Protein AF-A0A3D3E6F4-F1 (afdb_monomer)

Foldseek 3Di:
DVVCVVPVPDDPVPDDDDPPPDADDVHDVVVVVQVVPVVSVCVPCVVVVLVCLQPPDDLVRLCVQLVCLCVVPPVSSVVSSPDVSSVD

Mean predicted aligned error: 11.8 Å

Nearest PDB structures (foldseek):
  9dtg-assembly1_A  TM=4.702E-01  e=9.301E+00  Homo sapiens

Structure (mmCIF, N/CA/C/O backbone):
data_AF-A0A3D3E6F4-F1
#
_entry.id   AF-A0A3D3E6F4-F1
#
loop_
_atom_site.group_PDB
_atom_site.id
_atom_site.type_symbol
_atom_site.label_atom_id
_atom_site.label_alt_id
_atom_site.label_comp_id
_atom_site.label_asym_id
_atom_site.label_entity_id
_atom_site.label_seq_id
_atom_site.pdbx_PDB_ins_code
_atom_site.Cartn_x
_atom_site.Cartn_y
_atom_site.Cartn_z
_atom_site.occupancy
_atom_site.B_iso_or_equiv
_atom_site.auth_seq_id
_atom_site.auth_comp_id
_atom_site.auth_asym_id
_atom_site.auth_atom_id
_atom_site.pdbx_PDB_model_num
ATOM 1 N N . HIS A 1 1 ? 18.892 9.999 -1.743 1.00 51.38 1 HIS A N 1
ATOM 2 C CA . HIS A 1 1 ? 17.466 10.217 -2.074 1.00 51.38 1 HIS A CA 1
ATOM 3 C C . HIS A 1 1 ? 16.547 9.640 -0.998 1.00 51.38 1 HIS A C 1
ATOM 5 O O . HIS A 1 1 ? 15.776 10.395 -0.433 1.00 51.38 1 HIS A O 1
ATOM 11 N N . SER A 1 2 ? 16.684 8.365 -0.609 1.00 49.84 2 SER A N 1
ATOM 12 C CA . SER A 1 2 ? 15.861 7.747 0.452 1.00 49.84 2 SER A CA 1
ATOM 13 C C . SER A 1 2 ? 15.927 8.473 1.806 1.00 49.84 2 SER A C 1
ATOM 15 O O . SER A 1 2 ? 14.903 8.638 2.452 1.00 49.84 2 SER A O 1
ATOM 17 N N . HIS A 1 3 ? 17.10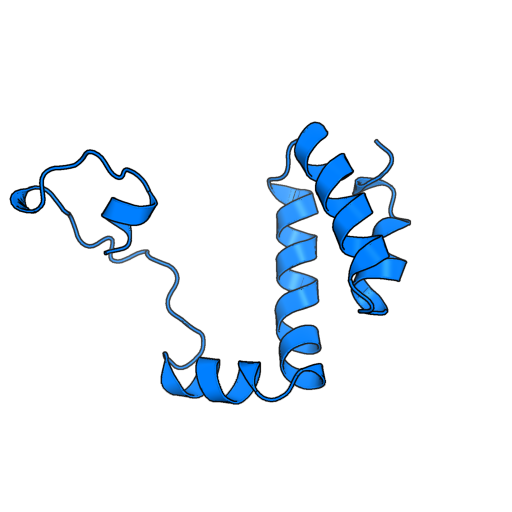2 8.986 2.194 1.00 50.59 3 HIS A N 1
ATOM 18 C CA . HIS A 1 3 ? 17.284 9.750 3.438 1.00 50.59 3 HIS A CA 1
ATOM 19 C C . HIS A 1 3 ? 16.464 11.056 3.470 1.00 50.59 3 HIS A C 1
ATOM 21 O O . HIS A 1 3 ? 15.934 11.406 4.511 1.00 50.59 3 HIS A O 1
ATOM 27 N N . HIS A 1 4 ? 16.268 11.720 2.323 1.00 54.38 4 HIS A N 1
ATOM 28 C CA . HIS A 1 4 ? 15.420 12.917 2.225 1.00 54.38 4 HIS A CA 1
ATOM 29 C C . HIS A 1 4 ? 13.923 12.620 2.340 1.00 54.38 4 HIS A C 1
ATOM 31 O O . HIS A 1 4 ? 13.163 13.476 2.773 1.00 54.38 4 HIS A O 1
ATOM 37 N N . HIS A 1 5 ? 13.487 11.427 1.931 1.00 60.84 5 HIS A N 1
ATOM 38 C CA . HIS A 1 5 ? 12.099 11.002 2.118 1.00 60.84 5 HIS A CA 1
ATOM 39 C C . HIS A 1 5 ? 11.834 10.489 3.541 1.00 60.84 5 HIS A C 1
ATOM 41 O O . HIS A 1 5 ? 10.677 10.411 3.938 1.00 60.84 5 HIS A O 1
ATOM 47 N N . ALA A 1 6 ? 12.889 10.151 4.293 1.00 60.28 6 ALA A N 1
ATOM 48 C CA . ALA A 1 6 ? 12.810 9.777 5.702 1.00 60.28 6 ALA A CA 1
ATOM 49 C C . ALA A 1 6 ? 12.898 11.001 6.638 1.00 60.28 6 ALA A C 1
ATOM 51 O O . ALA A 1 6 ? 12.146 11.067 7.605 1.00 60.28 6 ALA A O 1
ATOM 52 N N . ASP A 1 7 ? 13.760 11.980 6.334 1.00 54.53 7 ASP A N 1
ATOM 53 C CA . ASP A 1 7 ? 13.831 13.280 7.015 1.00 54.53 7 ASP A CA 1
ATOM 54 C C . ASP A 1 7 ? 14.222 14.392 6.022 1.00 54.53 7 ASP A C 1
ATOM 56 O O . ASP A 1 7 ? 15.343 14.461 5.507 1.00 54.53 7 ASP A O 1
ATOM 60 N N . GLY A 1 8 ? 13.261 15.271 5.729 1.00 56.72 8 GLY A N 1
ATOM 61 C CA . GLY A 1 8 ? 13.396 16.330 4.729 1.00 56.72 8 GLY A CA 1
ATOM 62 C C . GLY A 1 8 ? 14.252 17.523 5.163 1.00 56.72 8 GLY A C 1
ATOM 63 O O . GLY A 1 8 ? 14.560 18.364 4.322 1.00 56.72 8 GLY A O 1
ATOM 64 N N . ASN A 1 9 ? 14.647 17.612 6.437 1.00 61.31 9 ASN A N 1
ATOM 65 C CA . ASN A 1 9 ? 15.397 18.760 6.963 1.00 61.31 9 ASN A CA 1
ATOM 66 C C . ASN A 1 9 ? 16.921 18.565 6.945 1.00 61.31 9 ASN A C 1
ATOM 68 O O . ASN A 1 9 ? 17.660 19.463 7.350 1.00 61.31 9 ASN A O 1
ATOM 72 N N . VAL A 1 10 ? 17.407 17.410 6.483 1.00 63.22 10 VAL A N 1
ATOM 73 C CA . VAL A 1 10 ? 18.842 17.106 6.451 1.00 63.22 10 VAL A CA 1
ATOM 74 C C . VAL A 1 10 ? 19.530 17.884 5.315 1.00 63.22 10 VAL A C 1
ATOM 76 O O . VAL A 1 10 ? 19.116 17.758 4.155 1.00 63.22 10 VAL A O 1
ATOM 79 N N . PRO A 1 11 ? 20.590 18.671 5.604 1.00 61.84 11 PRO A N 1
ATOM 80 C CA . PRO A 1 11 ? 21.392 19.338 4.584 1.00 61.84 11 PRO A CA 1
ATOM 81 C C . PRO A 1 11 ? 21.935 18.342 3.55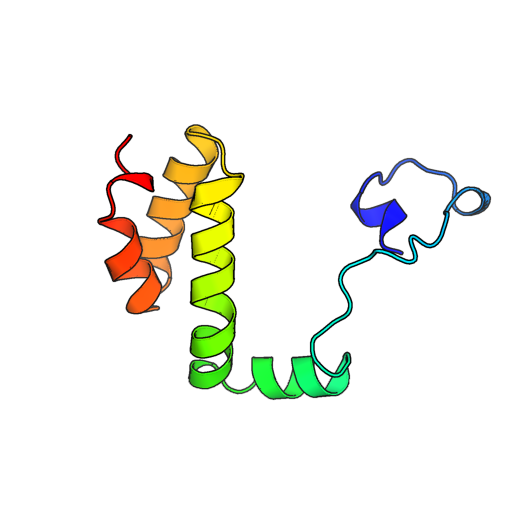4 1.00 61.84 11 PRO A C 1
ATOM 83 O O . PRO A 1 11 ? 22.375 17.250 3.901 1.00 61.84 11 PRO A O 1
ATOM 86 N N . TYR A 1 12 ? 21.946 18.733 2.276 1.00 56.12 12 TYR A N 1
ATOM 87 C CA . TYR A 1 12 ? 22.261 17.835 1.153 1.00 56.12 12 TYR A CA 1
ATOM 88 C C . TYR A 1 12 ? 23.601 17.084 1.297 1.00 56.12 12 TYR A C 1
ATOM 90 O O . TYR A 1 12 ? 23.748 15.952 0.846 1.00 56.12 12 TYR A O 1
ATOM 98 N N . GLN A 1 13 ? 24.575 17.707 1.957 1.00 62.53 13 GLN A N 1
ATOM 99 C CA . GLN A 1 13 ? 25.911 17.157 2.200 1.00 62.53 13 GLN A CA 1
ATOM 100 C C . GLN A 1 13 ? 25.963 16.030 3.246 1.00 62.53 13 GLN A C 1
ATOM 102 O O . GLN A 1 13 ? 26.916 15.258 3.246 1.00 62.53 13 GLN A O 1
ATOM 107 N N . ASP A 1 14 ? 24.939 15.902 4.094 1.00 61.84 14 ASP A N 1
ATOM 108 C CA . ASP A 1 14 ? 24.883 14.910 5.178 1.00 61.84 14 ASP A CA 1
ATOM 109 C C . ASP A 1 14 ? 24.047 13.671 4.809 1.00 61.84 14 ASP A C 1
ATOM 111 O O . ASP A 1 14 ? 23.864 12.753 5.615 1.00 61.84 14 ASP A O 1
ATOM 115 N N . LEU A 1 15 ? 23.554 13.607 3.568 1.00 57.84 15 LEU A N 1
ATOM 116 C CA . LEU A 1 15 ? 22.771 12.482 3.070 1.00 57.84 15 LEU A CA 1
ATOM 117 C C . LEU A 1 15 ? 23.626 11.231 2.936 1.00 57.84 15 LEU A C 1
ATOM 119 O O . LEU A 1 15 ? 24.452 11.103 2.031 1.00 57.84 15 LEU A O 1
ATOM 123 N N . ARG A 1 16 ? 23.343 10.242 3.777 1.00 55.44 16 ARG A N 1
ATOM 124 C CA . ARG A 1 16 ? 23.941 8.917 3.636 1.00 55.44 16 ARG A CA 1
ATOM 125 C C . ARG A 1 16 ? 23.094 8.056 2.694 1.00 55.44 16 ARG A C 1
ATOM 127 O O . ARG A 1 16 ? 21.876 7.964 2.890 1.00 55.44 16 ARG A O 1
ATOM 134 N N . PRO A 1 17 ? 23.686 7.423 1.667 1.00 48.28 17 PRO A N 1
ATOM 135 C CA . PRO A 1 17 ? 23.018 6.351 0.945 1.00 48.28 17 PRO A CA 1
ATOM 136 C C . PRO A 1 17 ? 22.838 5.170 1.907 1.00 48.28 17 PRO A C 1
ATOM 138 O O . PRO A 1 17 ? 23.805 4.667 2.467 1.00 48.28 17 PRO A O 1
ATOM 141 N N . TYR A 1 18 ? 21.594 4.760 2.145 1.00 54.25 18 TYR A N 1
ATOM 142 C CA . TYR A 1 18 ? 21.312 3.527 2.873 1.00 54.25 18 TYR A CA 1
ATOM 143 C C . TYR A 1 18 ? 21.392 2.365 1.887 1.00 54.25 18 TYR A C 1
ATOM 145 O O . TYR A 1 18 ? 20.555 2.273 0.990 1.00 54.25 18 TYR A O 1
ATOM 153 N N . GLU A 1 19 ? 22.398 1.505 2.042 1.00 54.47 19 GLU A N 1
ATOM 154 C CA . GLU A 1 19 ? 22.568 0.300 1.216 1.00 54.47 19 GLU A CA 1
ATOM 155 C C . GLU A 1 19 ? 21.422 -0.711 1.413 1.00 54.47 19 GLU A C 1
ATOM 157 O O . GLU A 1 19 ? 21.107 -1.464 0.498 1.00 54.47 19 GLU A O 1
ATOM 162 N N . ASP A 1 20 ? 20.718 -0.640 2.549 1.00 49.22 20 ASP A N 1
ATOM 163 C CA . ASP A 1 20 ? 19.571 -1.495 2.891 1.00 49.22 20 ASP A CA 1
ATOM 164 C C . ASP A 1 20 ? 18.219 -0.959 2.385 1.00 49.22 20 ASP A C 1
ATOM 166 O O . ASP A 1 20 ? 17.152 -1.450 2.768 1.00 49.22 20 ASP A O 1
ATOM 170 N N . ALA A 1 21 ? 18.223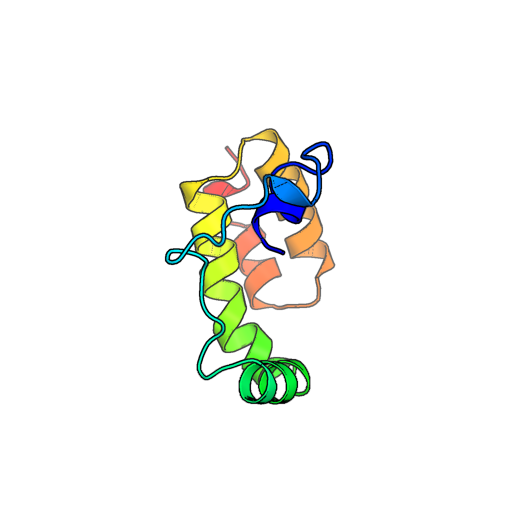 0.089 1.556 1.00 52.53 21 ALA A N 1
ATOM 171 C CA . ALA A 1 21 ? 16.983 0.623 1.010 1.00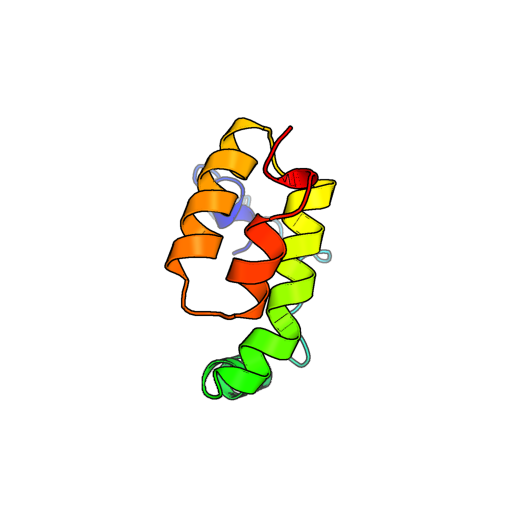 52.53 21 ALA A CA 1
ATOM 172 C C . ALA A 1 21 ? 16.304 -0.434 0.114 1.00 52.53 21 ALA A C 1
ATOM 174 O O . ALA A 1 21 ? 16.974 -1.054 -0.715 1.00 52.53 21 ALA A O 1
ATOM 175 N N . PRO A 1 22 ? 14.978 -0.636 0.236 1.00 48.19 22 PRO A N 1
ATOM 176 C CA . PRO A 1 22 ? 14.268 -1.638 -0.547 1.00 48.19 22 PRO A CA 1
ATOM 177 C C . PRO A 1 22 ? 14.480 -1.393 -2.045 1.00 48.19 22 PRO A C 1
ATOM 179 O O . PRO A 1 22 ? 14.008 -0.406 -2.610 1.00 48.19 22 PRO A O 1
ATOM 182 N N . MET A 1 23 ? 15.216 -2.300 -2.688 1.00 54.41 23 MET A N 1
ATOM 183 C CA . MET A 1 23 ? 15.429 -2.265 -4.129 1.00 54.41 23 MET A CA 1
ATOM 184 C C . MET A 1 23 ? 14.151 -2.695 -4.854 1.00 54.41 23 MET A C 1
ATOM 186 O O . MET A 1 23 ? 13.498 -3.672 -4.483 1.00 54.41 23 MET A O 1
ATOM 190 N N . MET A 1 24 ? 13.796 -1.965 -5.912 1.00 57.66 24 MET A N 1
ATOM 191 C CA . MET A 1 24 ? 12.660 -2.299 -6.772 1.00 57.66 24 MET A CA 1
ATOM 192 C C . MET A 1 24 ? 12.840 -3.684 -7.409 1.00 57.66 24 MET A C 1
ATOM 194 O O . MET A 1 24 ? 13.925 -4.015 -7.890 1.00 57.66 24 MET A O 1
ATOM 198 N N . ILE A 1 25 ? 11.767 -4.479 -7.444 1.00 54.22 25 ILE A N 1
ATOM 199 C CA . ILE A 1 25 ? 11.758 -5.830 -8.024 1.00 54.22 25 ILE A CA 1
ATOM 200 C C . ILE A 1 25 ? 12.238 -5.743 -9.483 1.00 54.22 25 ILE A C 1
ATOM 202 O O . ILE A 1 25 ? 11.574 -5.136 -10.320 1.00 54.22 25 ILE A O 1
ATOM 206 N N . ASN A 1 26 ? 13.400 -6.335 -9.783 1.00 56.47 26 ASN A N 1
ATOM 207 C CA . ASN A 1 26 ? 14.046 -6.315 -11.104 1.00 56.47 26 ASN A CA 1
ATOM 208 C C . ASN A 1 26 ? 14.312 -4.904 -11.685 1.00 56.47 26 ASN A C 1
ATOM 210 O O . ASN A 1 26 ? 14.354 -4.730 -12.906 1.00 56.47 26 ASN A O 1
ATOM 214 N N . GLY A 1 27 ? 14.499 -3.892 -10.831 1.00 63.69 27 GLY A N 1
ATOM 215 C CA . GLY A 1 27 ? 14.834 -2.523 -11.235 1.00 63.69 27 GLY A CA 1
ATOM 216 C C . GLY A 1 27 ? 13.649 -1.660 -11.700 1.00 63.69 27 GLY A C 1
ATOM 217 O O . GLY A 1 27 ? 12.504 -2.102 -11.816 1.00 63.69 27 GLY A O 1
ATOM 218 N N . TYR A 1 28 ? 13.943 -0.382 -11.962 1.00 62.16 28 TYR A N 1
ATOM 219 C CA . TYR A 1 28 ? 12.960 0.670 -12.264 1.00 62.16 28 TYR A CA 1
ATOM 220 C C . TYR A 1 28 ? 12.118 0.374 -13.514 1.00 62.16 28 TYR A C 1
ATOM 222 O O . TYR A 1 28 ? 10.899 0.523 -13.497 1.00 62.16 28 TYR A O 1
ATOM 230 N N . LEU A 1 29 ? 12.756 -0.115 -14.583 1.00 64.56 29 LEU A N 1
ATOM 231 C CA . LEU A 1 29 ? 12.084 -0.365 -15.859 1.00 64.56 29 LEU A CA 1
ATOM 232 C C . LEU A 1 29 ? 11.058 -1.501 -15.755 1.00 64.56 29 LEU A C 1
ATOM 234 O O . LEU A 1 29 ? 9.934 -1.365 -16.232 1.00 64.56 29 LEU A O 1
ATOM 238 N N . THR A 1 30 ? 11.415 -2.593 -15.076 1.00 65.56 30 THR A N 1
ATOM 239 C CA . THR A 1 30 ? 10.490 -3.707 -14.838 1.00 65.56 30 THR A CA 1
ATOM 240 C C . THR A 1 30 ? 9.301 -3.253 -13.999 1.00 65.56 30 THR A C 1
ATOM 242 O O . THR A 1 30 ? 8.162 -3.585 -14.312 1.00 65.56 30 THR A O 1
ATOM 245 N N . THR A 1 31 ? 9.546 -2.429 -12.977 1.00 66.75 31 THR A N 1
ATOM 246 C CA . THR A 1 31 ? 8.475 -1.885 -12.133 1.00 66.75 31 THR A CA 1
ATOM 247 C C . THR A 1 31 ? 7.526 -0.994 -12.935 1.00 66.75 31 THR A C 1
ATOM 249 O O . THR A 1 31 ? 6.315 -1.175 -12.827 1.00 66.75 31 THR A O 1
ATOM 252 N N . ILE A 1 32 ? 8.040 -0.120 -13.812 1.00 74.56 32 ILE A N 1
ATOM 253 C CA . ILE A 1 32 ? 7.202 0.680 -14.722 1.00 74.56 32 ILE A CA 1
ATOM 254 C C . ILE A 1 32 ? 6.301 -0.228 -15.563 1.00 74.56 32 ILE A C 1
ATOM 256 O O . ILE A 1 32 ? 5.088 -0.031 -15.597 1.00 74.56 32 ILE A O 1
ATOM 260 N N . LEU A 1 33 ? 6.864 -1.252 -16.205 1.00 78.12 33 LEU A N 1
ATOM 261 C CA . LEU A 1 33 ? 6.085 -2.139 -17.071 1.00 78.12 33 LEU A CA 1
ATOM 262 C C . LEU A 1 33 ? 4.983 -2.877 -16.304 1.00 78.12 33 LEU A C 1
ATOM 264 O O . LEU A 1 33 ? 3.860 -2.981 -16.793 1.00 78.12 33 LEU A O 1
ATOM 268 N N . VAL A 1 34 ? 5.272 -3.338 -15.086 1.00 77.94 34 VAL A N 1
ATOM 269 C CA . VAL A 1 34 ? 4.273 -3.999 -14.238 1.00 77.94 34 VAL A CA 1
ATOM 270 C C . VAL A 1 34 ? 3.174 -3.015 -13.821 1.00 77.94 34 VAL A C 1
ATOM 272 O O . VAL A 1 34 ? 2.001 -3.379 -13.883 1.00 77.94 34 VAL A O 1
ATOM 275 N N . THR A 1 35 ? 3.508 -1.769 -13.459 1.00 82.62 35 THR A N 1
ATOM 276 C CA . THR A 1 35 ? 2.501 -0.756 -13.073 1.00 82.62 35 THR A CA 1
ATOM 277 C C . THR A 1 35 ? 1.525 -0.401 -14.197 1.00 82.62 35 THR A C 1
ATOM 279 O O . THR A 1 35 ? 0.399 0.002 -13.916 1.00 82.62 35 THR A O 1
ATOM 282 N N . LEU A 1 36 ? 1.916 -0.594 -15.461 1.00 88.12 36 LEU A N 1
ATOM 283 C CA . LEU A 1 36 ? 1.060 -0.338 -16.624 1.00 88.12 36 LEU A CA 1
ATOM 284 C C . LEU A 1 36 ? 0.022 -1.441 -16.875 1.00 88.12 36 LEU A C 1
ATOM 286 O O . LEU A 1 36 ? -0.862 -1.264 -17.711 1.00 88.12 36 LEU A O 1
ATOM 290 N N . ILE A 1 37 ? 0.107 -2.569 -16.165 1.00 93.00 37 ILE A N 1
ATOM 291 C CA . ILE A 1 37 ? -0.829 -3.691 -16.278 1.00 93.00 37 ILE A CA 1
ATOM 292 C C . ILE A 1 37 ? -1.540 -3.849 -14.925 1.00 93.00 37 ILE A C 1
ATOM 294 O O . ILE A 1 37 ? -1.081 -4.623 -14.078 1.00 93.00 37 ILE A O 1
ATOM 298 N N . PRO A 1 38 ? -2.674 -3.152 -14.693 1.00 89.38 38 PRO A N 1
ATOM 299 C CA . PRO A 1 38 ? -3.320 -3.109 -13.381 1.00 89.38 38 PRO A CA 1
ATOM 300 C C . PRO A 1 38 ? -3.610 -4.484 -12.757 1.00 89.38 38 PRO A C 1
ATOM 302 O O . PRO A 1 38 ? -3.328 -4.653 -11.572 1.00 89.38 38 PRO A O 1
ATOM 305 N N . PRO A 1 39 ? -4.087 -5.508 -13.500 1.00 92.62 39 PRO A N 1
ATOM 306 C CA . PRO A 1 39 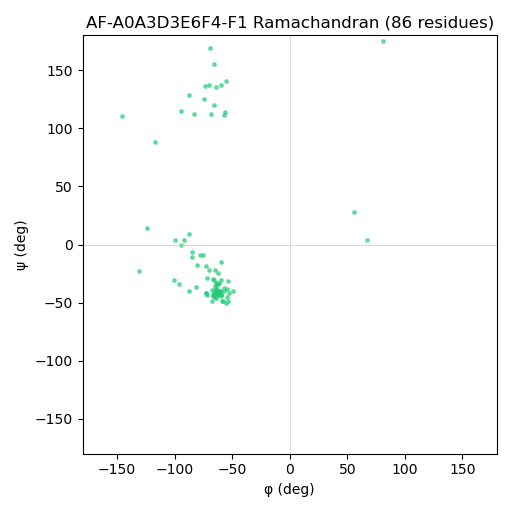? -4.306 -6.833 -12.917 1.00 92.62 39 PRO A CA 1
ATOM 307 C C . PRO A 1 39 ? -3.026 -7.478 -12.364 1.00 92.62 39 PRO A C 1
ATOM 309 O O . PRO A 1 39 ? -3.051 -8.067 -11.285 1.00 92.62 39 PRO A O 1
ATOM 312 N N . LEU A 1 40 ? -1.901 -7.337 -13.074 1.00 90.56 40 LEU A N 1
ATOM 313 C CA . LEU A 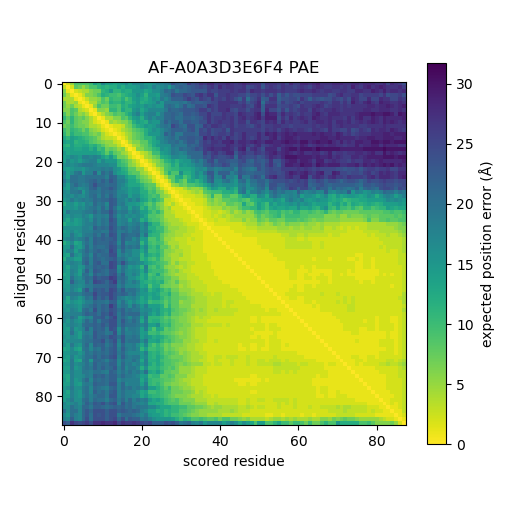1 40 ? -0.613 -7.894 -12.657 1.00 90.56 40 LEU A CA 1
ATOM 314 C C . LEU A 1 40 ? -0.037 -7.120 -11.467 1.00 90.56 40 LEU A C 1
ATOM 316 O O . LEU A 1 40 ? 0.436 -7.722 -10.504 1.00 90.56 40 LEU A O 1
ATOM 320 N N . TRP A 1 41 ? -0.113 -5.790 -11.511 1.00 91.06 41 TRP A N 1
ATOM 321 C CA . TRP A 1 41 ? 0.308 -4.939 -10.403 1.00 91.06 41 TRP A CA 1
ATOM 322 C C . TRP A 1 41 ? -0.468 -5.257 -9.121 1.00 91.06 41 TRP A C 1
ATOM 324 O O . TRP A 1 41 ? 0.141 -5.497 -8.078 1.00 91.06 41 TRP A O 1
ATOM 334 N N . HIS A 1 42 ? -1.800 -5.340 -9.193 1.00 93.94 42 HIS A N 1
ATOM 335 C CA . HIS A 1 42 ? -2.631 -5.680 -8.037 1.00 93.94 42 HIS A CA 1
ATOM 336 C C . HIS A 1 42 ? -2.317 -7.076 -7.498 1.00 93.94 42 HIS A C 1
ATOM 338 O O . HIS A 1 42 ? -2.193 -7.238 -6.286 1.00 93.94 42 HIS A O 1
ATOM 344 N N . TYR A 1 43 ? -2.118 -8.062 -8.375 1.00 93.12 43 TYR A N 1
ATOM 345 C CA . TYR A 1 43 ? -1.738 -9.413 -7.963 1.00 93.12 43 TYR A CA 1
ATOM 346 C C . TYR A 1 43 ? -0.446 -9.433 -7.128 1.00 93.12 43 TYR A C 1
ATOM 348 O O . TYR A 1 43 ? -0.362 -10.143 -6.128 1.00 93.12 43 TYR A O 1
ATOM 356 N N . LEU A 1 44 ? 0.546 -8.619 -7.498 1.00 92.00 44 LEU A N 1
ATOM 357 C CA . LEU A 1 44 ? 1.834 -8.560 -6.801 1.00 92.00 44 LEU A CA 1
ATOM 358 C C . LEU A 1 44 ? 1.809 -7.688 -5.539 1.00 92.00 44 LEU A C 1
ATOM 360 O O . LEU A 1 44 ? 2.489 -8.006 -4.559 1.00 92.00 44 LEU A O 1
ATOM 364 N N . MET A 1 45 ? 1.067 -6.580 -5.566 1.00 93.56 45 MET A N 1
ATOM 365 C CA . MET A 1 45 ? 1.153 -5.541 -4.537 1.00 93.56 45 MET A CA 1
ATOM 366 C C . MET A 1 45 ? 0.101 -5.662 -3.443 1.00 93.56 45 MET A C 1
ATOM 368 O O . MET A 1 45 ? 0.426 -5.383 -2.290 1.00 93.56 45 MET A O 1
ATOM 372 N N . VAL A 1 46 ? -1.116 -6.121 -3.753 1.00 96.31 46 VAL A N 1
ATOM 373 C CA . VAL A 1 46 ? -2.186 -6.256 -2.748 1.00 96.31 46 VAL A CA 1
ATOM 374 C C . VAL A 1 46 ? -1.727 -7.079 -1.536 1.00 96.31 46 VAL A C 1
ATOM 376 O O . VAL A 1 46 ? -1.866 -6.585 -0.419 1.00 96.31 46 VAL A O 1
ATOM 379 N N . PRO A 1 47 ? -1.097 -8.265 -1.685 1.00 96.38 47 PRO A N 1
ATOM 380 C CA . PRO A 1 47 ? -0.654 -9.040 -0.525 1.00 96.38 47 PRO A CA 1
ATOM 381 C C . PRO A 1 47 ? 0.374 -8.306 0.345 1.00 96.38 47 PRO A C 1
ATOM 383 O O . PRO A 1 47 ? 0.386 -8.478 1.559 1.00 96.38 47 PRO A O 1
ATOM 386 N N . LYS A 1 48 ? 1.232 -7.475 -0.263 1.00 94.19 48 LYS A N 1
ATOM 387 C CA . LYS A 1 48 ? 2.278 -6.723 0.446 1.00 94.19 48 LYS A CA 1
ATOM 388 C C . LYS A 1 48 ? 1.689 -5.583 1.268 1.00 94.19 48 LYS A C 1
ATOM 390 O O . LYS A 1 48 ? 2.112 -5.385 2.400 1.00 94.19 48 LYS A O 1
ATOM 395 N N . VAL A 1 49 ? 0.710 -4.873 0.706 1.00 96.56 49 VAL A N 1
ATOM 396 C CA . VAL A 1 49 ? -0.017 -3.807 1.409 1.00 96.56 49 VAL A CA 1
ATOM 397 C C . VAL A 1 49 ? -0.794 -4.390 2.589 1.00 96.56 49 VAL A C 1
ATOM 399 O O . VAL A 1 49 ? -0.669 -3.900 3.701 1.00 96.56 49 VAL A O 1
ATOM 402 N N . LEU A 1 50 ? -1.502 -5.506 2.394 1.00 96.75 50 LEU A N 1
ATOM 403 C CA . LEU A 1 50 ? -2.241 -6.151 3.485 1.00 96.75 50 LEU A CA 1
ATOM 404 C C . LEU A 1 50 ? -1.318 -6.664 4.604 1.00 96.75 50 LEU A C 1
ATOM 406 O O . LEU A 1 50 ? -1.635 -6.521 5.780 1.00 96.75 50 LEU A O 1
ATOM 410 N N . ALA A 1 51 ? -0.156 -7.222 4.255 1.00 96.25 51 ALA A N 1
ATOM 411 C CA . ALA A 1 51 ? 0.837 -7.642 5.245 1.00 96.25 51 ALA A CA 1
ATOM 412 C C . ALA A 1 51 ? 1.452 -6.455 6.009 1.00 96.25 51 ALA A C 1
ATOM 414 O O . ALA A 1 51 ? 1.859 -6.608 7.160 1.00 96.25 51 ALA A O 1
ATOM 415 N N . TRP A 1 52 ? 1.539 -5.282 5.376 1.00 95.31 52 TRP A N 1
ATOM 416 C CA . TRP A 1 52 ? 1.962 -4.055 6.043 1.00 95.31 52 TRP A CA 1
ATOM 417 C C . TRP A 1 52 ? 0.930 -3.610 7.079 1.00 95.31 52 TRP A C 1
ATOM 419 O O . TRP A 1 52 ? 1.304 -3.385 8.230 1.00 95.31 52 TRP A O 1
ATOM 429 N N . ASP A 1 53 ? -0.350 -3.565 6.697 1.00 96.69 53 ASP A N 1
ATOM 430 C CA . ASP A 1 53 ? -1.452 -3.210 7.597 1.00 96.69 53 ASP A CA 1
ATOM 431 C C . ASP A 1 53 ? -1.459 -4.105 8.845 1.00 96.69 53 ASP A C 1
ATOM 433 O O . ASP A 1 53 ? -1.543 -3.617 9.967 1.00 96.69 53 ASP A O 1
ATOM 437 N N . GLU A 1 54 ? -1.295 -5.417 8.666 1.00 93.69 54 GLU A N 1
ATOM 438 C CA . GLU A 1 54 ? -1.280 -6.381 9.774 1.00 93.69 54 GLU A CA 1
ATOM 439 C C . GLU A 1 54 ? -0.079 -6.216 10.720 1.00 93.69 54 GLU A C 1
ATOM 441 O O . GLU A 1 54 ? -0.183 -6.535 11.905 1.00 93.69 54 GLU A O 1
ATOM 446 N N . LYS A 1 55 ? 1.071 -5.757 10.213 1.00 94.31 55 LYS A N 1
ATOM 447 C CA . LYS A 1 55 ? 2.332 -5.757 10.967 1.00 94.31 55 LYS A CA 1
ATOM 448 C C . LYS A 1 55 ? 2.699 -4.401 11.564 1.00 94.31 55 LYS A C 1
ATOM 450 O O . LYS A 1 55 ? 3.389 -4.369 12.583 1.00 94.31 55 LYS A O 1
ATOM 455 N N . TYR A 1 56 ? 2.307 -3.311 10.915 1.00 93.81 56 TYR A N 1
ATOM 456 C CA . TYR A 1 56 ? 2.855 -1.987 11.206 1.00 93.81 56 TYR A CA 1
ATOM 457 C C . TYR A 1 56 ? 1.807 -0.898 11.410 1.00 93.81 56 TYR A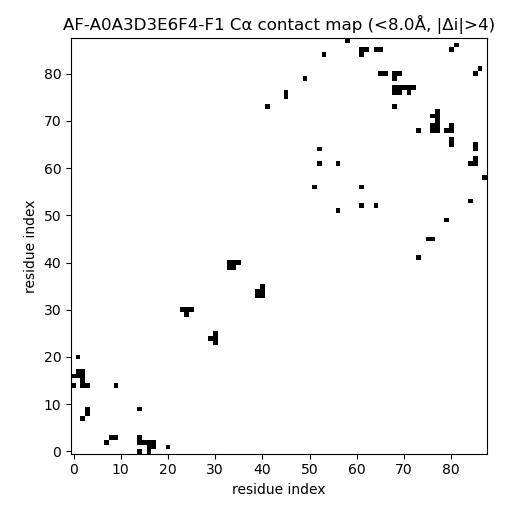 C 1
ATOM 459 O O . TYR A 1 56 ? 2.137 0.092 12.058 1.00 93.81 56 TYR A O 1
ATOM 467 N N . ALA A 1 57 ? 0.588 -1.051 10.886 1.00 94.88 57 ALA A N 1
ATOM 468 C CA . ALA A 1 57 ? -0.404 0.013 10.978 1.00 94.88 57 ALA A CA 1
ATOM 469 C C . ALA A 1 57 ? -0.914 0.194 12.416 1.00 94.88 57 ALA A C 1
ATOM 471 O O . ALA A 1 57 ? -1.208 -0.775 13.126 1.00 94.88 57 ALA A O 1
ATOM 472 N N . SER A 1 58 ? -1.053 1.448 12.841 1.00 95.56 58 SER A N 1
ATOM 473 C CA . SER A 1 58 ? -1.763 1.798 14.069 1.00 95.56 58 SER A CA 1
ATOM 474 C C . SER A 1 58 ? -3.267 1.543 13.924 1.00 95.56 58 SER A C 1
ATOM 476 O O . SER A 1 58 ? -3.794 1.338 12.829 1.00 95.56 58 SER A O 1
ATOM 478 N N . LYS A 1 59 ? -4.007 1.604 15.036 1.00 95.06 59 LYS A N 1
ATOM 479 C CA . LYS A 1 59 ? -5.471 1.471 15.003 1.00 95.06 59 LYS A CA 1
ATOM 480 C C . LYS A 1 59 ? -6.131 2.561 14.157 1.00 95.06 59 LYS A C 1
ATOM 482 O O . LYS A 1 59 ? -7.061 2.287 13.403 1.00 95.06 59 LYS A O 1
ATOM 487 N N . GLU A 1 60 ? -5.638 3.787 14.263 1.00 95.62 60 GLU A N 1
ATOM 488 C CA . GLU A 1 60 ? -6.122 4.936 13.500 1.00 95.62 60 GLU A CA 1
ATOM 489 C C . GLU A 1 60 ? -5.845 4.750 12.003 1.00 95.62 60 GLU A C 1
ATOM 491 O O . GLU A 1 60 ? -6.726 4.982 11.172 1.00 95.62 60 GLU A O 1
ATOM 496 N N . GLU A 1 61 ? -4.653 4.261 11.655 1.00 96.12 61 GLU A N 1
ATOM 497 C CA . GLU A 1 61 ? -4.286 3.939 10.274 1.00 96.12 61 GLU A CA 1
ATOM 498 C C . GLU A 1 61 ? -5.145 2.806 9.708 1.00 96.12 61 GLU A C 1
ATOM 500 O O . GLU A 1 61 ? -5.587 2.901 8.565 1.00 96.12 61 GLU A O 1
ATOM 505 N N . LEU A 1 62 ? -5.471 1.782 10.502 1.00 97.19 62 LEU A N 1
ATOM 506 C CA . LEU A 1 62 ? -6.343 0.679 10.082 1.00 97.19 62 LEU A CA 1
ATOM 507 C C . LEU A 1 62 ? -7.766 1.144 9.745 1.00 97.19 62 LEU A C 1
ATOM 509 O O . LEU A 1 62 ? -8.374 0.616 8.811 1.00 97.19 62 LEU A O 1
ATOM 513 N N . ILE A 1 63 ? -8.294 2.158 10.437 1.00 96.62 63 ILE A N 1
ATOM 514 C CA . ILE A 1 63 ? -9.598 2.758 10.106 1.00 96.62 63 ILE A CA 1
ATOM 515 C C . ILE A 1 63 ? -9.539 3.433 8.729 1.00 96.62 63 ILE A C 1
ATOM 517 O O . ILE A 1 63 ? -10.428 3.231 7.894 1.00 96.62 63 ILE A O 1
ATOM 521 N N . LEU A 1 64 ? -8.477 4.198 8.464 1.00 96.94 64 LEU A N 1
ATOM 522 C CA . LEU A 1 64 ? -8.269 4.853 7.171 1.00 96.94 64 LEU A CA 1
ATOM 523 C C . LEU A 1 64 ? -8.028 3.828 6.054 1.00 96.94 64 LEU A C 1
ATOM 525 O O . LEU A 1 64 ? -8.643 3.923 4.989 1.00 96.94 64 LEU A O 1
ATOM 529 N N . ALA A 1 65 ? -7.202 2.815 6.314 1.00 96.81 65 ALA A N 1
ATOM 530 C CA . ALA A 1 65 ? -6.903 1.727 5.389 1.00 96.81 65 ALA A CA 1
ATOM 531 C C . ALA A 1 65 ? -8.166 0.936 5.036 1.00 96.81 65 ALA A C 1
ATOM 533 O O . ALA A 1 65 ? -8.403 0.649 3.865 1.00 96.81 65 ALA A O 1
ATOM 534 N N . LYS A 1 66 ? -9.047 0.665 6.008 1.00 97.62 66 LYS A N 1
ATOM 535 C CA . LYS A 1 66 ? -10.351 0.037 5.753 1.00 97.62 66 LYS A CA 1
ATOM 536 C C . LYS A 1 66 ? -11.186 0.851 4.769 1.00 97.62 66 LYS A C 1
ATOM 538 O O . LYS A 1 66 ? -11.717 0.294 3.808 1.00 97.62 66 LYS A O 1
ATOM 543 N N . GLN A 1 67 ? -11.300 2.1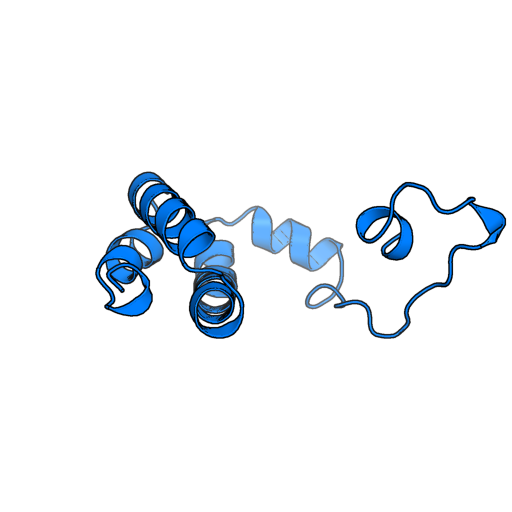60 4.991 1.00 97.62 67 GLN A N 1
ATOM 544 C CA . GLN A 1 67 ? -12.076 3.033 4.114 1.00 97.62 67 GLN A CA 1
ATOM 545 C C . GLN A 1 67 ? -11.467 3.106 2.706 1.00 97.62 67 GLN A C 1
ATOM 547 O O . GLN A 1 67 ? -12.200 3.044 1.716 1.00 97.62 67 GLN A O 1
ATOM 552 N N . ALA A 1 68 ? -10.139 3.187 2.607 1.00 97.12 68 ALA A N 1
ATOM 553 C CA . ALA A 1 68 ? -9.424 3.167 1.334 1.00 97.12 68 ALA A CA 1
ATOM 554 C C . ALA A 1 68 ? -9.621 1.835 0.591 1.00 97.12 68 ALA A C 1
ATOM 556 O O . ALA A 1 68 ? -9.930 1.836 -0.600 1.00 97.12 68 ALA A O 1
ATOM 557 N N . ASN A 1 69 ? -9.534 0.708 1.300 1.00 97.19 69 ASN A N 1
ATOM 558 C CA . ASN A 1 69 ? -9.742 -0.629 0.752 1.00 97.19 69 ASN A CA 1
ATOM 559 C C . ASN A 1 69 ? -11.149 -0.788 0.159 1.00 97.19 69 ASN A C 1
ATOM 561 O O . ASN A 1 69 ? -11.281 -1.272 -0.968 1.00 97.19 69 ASN A O 1
ATOM 565 N N . LEU A 1 70 ? -12.183 -0.315 0.865 1.00 97.25 70 LEU A N 1
ATOM 566 C CA . LEU A 1 70 ? -13.569 -0.317 0.380 1.00 97.25 70 LEU A CA 1
ATOM 567 C C . LEU A 1 70 ? -13.761 0.565 -0.863 1.00 97.25 70 LEU A C 1
ATOM 569 O O . LEU A 1 70 ? -14.487 0.185 -1.779 1.00 97.25 70 LEU A O 1
ATOM 573 N N . ASN A 1 71 ? -13.080 1.711 -0.923 1.00 97.56 71 ASN A N 1
ATOM 574 C CA . ASN A 1 71 ? -13.198 2.672 -2.025 1.00 97.56 71 ASN A CA 1
ATOM 575 C C . ASN A 1 71 ? -12.287 2.355 -3.226 1.00 97.56 71 ASN A C 1
ATOM 577 O O . ASN A 1 71 ? -12.380 3.020 -4.255 1.00 97.56 71 ASN A O 1
ATOM 581 N N . SER A 1 72 ? -11.402 1.362 -3.112 1.00 94.75 72 SER A N 1
ATOM 582 C CA . SER A 1 72 ? -10.340 1.097 -4.093 1.00 94.75 72 SER A CA 1
ATOM 583 C C . SER A 1 72 ? -10.829 0.562 -5.444 1.00 94.75 72 SER A C 1
ATOM 585 O O . SER A 1 72 ? -10.097 0.625 -6.429 1.00 94.75 72 SER A O 1
ATOM 587 N N . GLY A 1 73 ? -12.024 -0.037 -5.497 1.00 94.25 73 GLY A N 1
ATOM 588 C CA . GLY A 1 73 ? -12.503 -0.775 -6.673 1.00 94.25 73 GLY A CA 1
ATOM 589 C C . GLY A 1 73 ? -11.724 -2.068 -6.969 1.00 94.25 73 GLY A C 1
ATOM 590 O O . GLY A 1 73 ? -12.013 -2.741 -7.956 1.00 94.25 73 GLY A O 1
ATOM 591 N N . VAL A 1 74 ? -10.756 -2.447 -6.124 1.00 95.44 74 VAL A N 1
ATOM 592 C CA . VAL A 1 74 ? -9.974 -3.682 -6.252 1.00 95.44 74 VAL A CA 1
ATOM 593 C C . VAL A 1 74 ? -10.632 -4.767 -5.395 1.00 95.44 74 VAL A C 1
ATOM 595 O O . VAL A 1 74 ? -10.610 -4.657 -4.166 1.00 95.44 74 VAL A O 1
ATOM 598 N N . PRO A 1 75 ? -11.174 -5.852 -5.987 1.00 95.88 75 PRO A N 1
ATOM 599 C CA . PRO A 1 75 ? -11.935 -6.857 -5.238 1.00 95.88 75 PRO A CA 1
ATOM 600 C C . PRO A 1 75 ? -11.177 -7.446 -4.044 1.00 95.88 75 PRO A C 1
ATOM 602 O O . PRO A 1 75 ? -11.745 -7.634 -2.975 1.00 95.88 75 PRO A O 1
ATOM 605 N N . ALA A 1 76 ? -9.871 -7.677 -4.197 1.00 96.06 76 ALA A N 1
ATOM 606 C CA . ALA A 1 76 ? -9.041 -8.238 -3.137 1.00 96.06 76 ALA A CA 1
ATOM 607 C C . ALA A 1 76 ? -8.908 -7.310 -1.911 1.00 96.06 76 ALA A C 1
ATOM 609 O O . ALA A 1 76 ? -8.909 -7.802 -0.784 1.00 96.06 76 ALA A O 1
ATOM 610 N N . PHE A 1 77 ? -8.848 -5.988 -2.107 1.00 97.38 77 PHE A N 1
ATOM 611 C CA . PHE A 1 77 ? -8.852 -5.029 -0.998 1.00 97.38 77 PHE A CA 1
ATOM 612 C C . PHE A 1 77 ? -10.233 -4.933 -0.345 1.00 97.38 77 PHE A C 1
ATOM 614 O O . PHE A 1 77 ? -10.333 -4.953 0.881 1.00 97.38 77 PHE A O 1
ATOM 621 N N . ILE A 1 78 ? -11.301 -4.911 -1.145 1.00 97.56 78 ILE A N 1
ATOM 622 C CA . ILE A 1 78 ? -12.682 -4.866 -0.642 1.00 97.56 78 ILE A CA 1
ATOM 623 C C . ILE A 1 78 ? -12.985 -6.087 0.238 1.00 97.56 78 ILE A C 1
ATOM 625 O O . ILE A 1 78 ? -13.561 -5.948 1.318 1.00 97.56 78 ILE A O 1
ATOM 629 N N . GLU A 1 79 ? -12.562 -7.282 -0.178 1.00 96.75 79 GLU A N 1
ATOM 630 C CA . GLU A 1 79 ? -12.705 -8.489 0.641 1.00 96.75 79 GLU A CA 1
ATOM 631 C C . GLU A 1 79 ? -11.826 -8.443 1.897 1.00 96.75 79 GLU A C 1
ATOM 633 O O . GLU A 1 79 ? -12.270 -8.828 2.980 1.00 96.75 79 GLU A O 1
ATOM 638 N N . ALA A 1 80 ? -10.599 -7.923 1.796 1.00 96.19 80 ALA A N 1
ATOM 639 C CA . ALA A 1 80 ? -9.711 -7.797 2.947 1.00 96.19 80 ALA A CA 1
ATOM 640 C C . ALA A 1 80 ? -10.247 -6.839 4.023 1.00 96.19 80 ALA A C 1
ATOM 642 O O . ALA A 1 80 ? -10.076 -7.123 5.207 1.00 96.19 80 ALA A O 1
ATOM 643 N N . ALA A 1 81 ? -10.973 -5.779 3.652 1.00 96.44 81 ALA A N 1
ATOM 644 C CA . ALA A 1 81 ? -11.583 -4.831 4.594 1.00 96.44 81 ALA A CA 1
ATOM 645 C C . ALA A 1 81 ? -12.586 -5.475 5.580 1.00 96.44 81 ALA A C 1
ATOM 647 O O . ALA A 1 81 ? -12.945 -4.866 6.591 1.00 96.44 81 ALA A O 1
ATOM 648 N N . LYS A 1 82 ? -13.039 -6.707 5.309 1.00 95.12 82 LYS A N 1
ATOM 649 C CA . LYS A 1 82 ? -13.930 -7.485 6.188 1.00 95.12 82 LYS A CA 1
ATOM 650 C C . LYS A 1 82 ? -13.180 -8.262 7.279 1.00 95.12 82 LYS A C 1
ATOM 652 O O . LYS A 1 82 ? -13.818 -8.793 8.183 1.00 95.12 82 LYS A O 1
ATOM 657 N N . ARG A 1 83 ? -11.846 -8.354 7.209 1.00 95.31 83 ARG A N 1
ATOM 658 C CA . ARG A 1 83 ? -11.018 -9.085 8.187 1.00 95.31 83 ARG A CA 1
ATOM 659 C C . ARG A 1 83 ? -11.073 -8.432 9.569 1.00 95.31 83 ARG A C 1
ATOM 661 O O . ARG A 1 83 ? -11.303 -7.230 9.691 1.00 95.31 83 ARG A O 1
ATOM 668 N N . SER A 1 84 ? -10.816 -9.214 10.617 1.00 93.94 84 SER A N 1
ATOM 669 C CA . SER A 1 84 ? -10.780 -8.719 12.002 1.00 93.94 84 SER A CA 1
ATOM 670 C C . SER A 1 84 ? -9.735 -7.622 12.218 1.00 93.94 84 SER A C 1
ATOM 672 O O . SER A 1 84 ? -9.985 -6.718 13.010 1.00 93.94 84 SER A O 1
ATOM 674 N N . THR A 1 85 ? -8.627 -7.645 11.465 1.00 93.25 85 THR A N 1
ATOM 675 C CA . THR A 1 85 ? -7.572 -6.617 11.488 1.00 93.25 85 THR A CA 1
ATOM 676 C C . THR A 1 85 ? -8.142 -5.202 11.376 1.00 93.25 85 THR A C 1
ATOM 678 O O . THR A 1 85 ? -7.737 -4.318 12.115 1.00 93.25 85 THR A O 1
ATOM 681 N N . TYR A 1 86 ? -9.154 -4.997 10.529 1.00 93.19 86 TYR A N 1
ATOM 682 C CA . TYR A 1 86 ? -9.767 -3.685 10.283 1.00 93.19 86 TYR A CA 1
ATOM 683 C C . TYR A 1 86 ? -10.981 -3.379 11.181 1.00 93.19 86 TYR A C 1
ATOM 685 O O . TYR A 1 86 ? -11.667 -2.378 10.981 1.00 93.19 86 TYR A O 1
ATOM 693 N N . ASN A 1 87 ? -11.311 -4.260 12.126 1.00 83.19 87 ASN A N 1
ATOM 694 C CA . ASN A 1 87 ? -12.494 -4.162 12.991 1.00 83.19 87 ASN A CA 1
ATOM 695 C C . ASN A 1 87 ? -12.143 -4.193 14.498 1.00 83.19 87 ASN A C 1
ATOM 697 O O . ASN A 1 87 ? -13.037 -4.434 15.309 1.00 83.19 87 ASN A O 1
ATOM 701 N N . SER A 1 88 ? -10.864 -4.001 14.853 1.00 63.81 88 SER A N 1
ATOM 702 C CA . SER A 1 88 ? -10.300 -4.111 16.220 1.00 63.81 88 SER A CA 1
ATOM 703 C C . SER A 1 88 ? -9.960 -2.762 16.877 1.00 63.81 88 SER A C 1
ATOM 705 O O . SER A 1 88 ? -9.962 -1.744 16.159 1.00 63.81 88 SER A O 1
#

pLDDT: mean 80.45, std 18.21, range 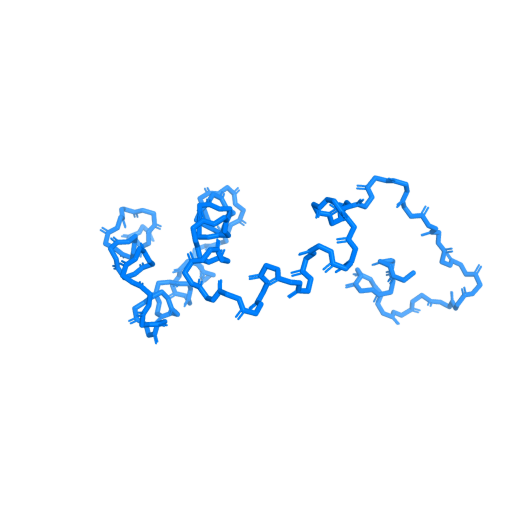[48.19, 97.62]

Sequence (88 aa):
HSHHHADGNVPYQDLRPYEDAPMMINGYLTTILVTLIPPLWHYLMVPKVLAWDEKYASKEELILAKQANLNSGVPAFIEAAKRSTYNS

Radius of gyration: 16.37 Å; Cα contacts (8 Å, |Δi|>4): 54; chains: 1; bounding box: 40×29×33 Å

Secondary structure (DSSP, 8-state):
-HHHHH-TTS-GGG----TTS---TTHHHHHHHHHTSHHHHHHHHHHHHHHHHHHH--HHHHHHHHHHHHHS--HHHHHHTTSGGGG-

Solvent-accessible surface area (backbone atoms only — not comparable to full-atom values): 5358 Å² total; per-residue (Å²): 108,72,48,50,77,74,44,74,84,65,58,83,90,76,63,59,83,64,88,83,56,87,73,58,72,84,38,69,69,49,45,53,58,39,63,75,36,60,73,61,31,46,68,66,43,51,65,55,54,53,54,40,52,78,73,69,50,49,71,71,50,28,52,53,48,29,54,48,23,61,69,60,83,41,67,72,39,42,59,53,41,72,38,65,83,50,73,110